Protein AF-A0A0K0D540-F1 (afdb_monomer)

Secondary structure (DSSP, 8-state):
-----------HHHHHHHHHHHHHHHHTSPPPS-HHHHHHHHHHHHHHHHHHTTT--HHHHHHHHHHHHHHHHHHHHHHHHH--STT-HHHHHHHHHHHHHHHHTTTT--HHHHHHHHHHHHHHHHH-STT--HHHHHHHHHHHHHHHHHHHHHHHHHHHHHHT-

Nearest PDB structures (foldseek):
  8qdv-assembly2_G  TM=7.488E-01  e=3.453E-03  Homo sapiens
  3efz-assembly1_A  TM=7.257E-01  e=8.903E-02  Cryptosporidium parvum Iowa II
  5cwn-assembly1_A  TM=3.941E-01  e=1.381E-02  synthetic construct
  8qah-assembly1_A  TM=5.333E-01  e=9.712E-01  synthetic construct
  6xr2-assembly1_B  TM=3.420E-01  e=2.915E+00  synthetic construct

Foldseek 3Di:
DDPDPPPDPQDLVNQLVVLVVLLVVLVPDDDDLDLVVLLVSLVSLLVSLLSNLVSDDDPRLLVSVVSSVVVLVVSLVSLCNNPVQLLQLSSLVSLLSLLVSCLSSLVNRDPVSLVVSLVSLVRNVVCQCPPPDPVRNVSSPVSSVSSVVSSVVSVVVSVVVVVVD

Sequence (165 aa):
MKEIHDYSVCSFEDKKGACDVCIGILENLKLVKESGWLLLYSESVYETFSRLSRCVRDEERQSTWSKLKEIMYELTLAAKKVWRDKNIPDRLSVYVYFAKLCKSYLDVADEESFKMCESMAKEAKFVGKGTLDDDQWKEACYAIDEIKKIISNAQHERELINDSN

Solvent-accessible surface area (backbone atoms only — not comparable to full-atom values): 9168 Å² total; per-residue (Å²): 134,82,82,74,80,75,83,71,78,79,46,62,64,58,54,34,54,53,30,53,54,51,48,59,51,57,74,72,52,79,91,62,90,42,69,68,61,46,50,54,49,49,50,51,52,39,55,39,54,60,55,32,49,78,53,52,54,75,73,54,40,48,53,53,48,56,54,49,49,54,56,50,53,53,49,53,57,50,37,53,70,62,42,74,57,64,42,42,42,77,51,35,48,54,39,36,44,47,31,55,44,42,49,62,38,51,93,67,50,53,69,65,64,52,51,52,40,49,50,48,35,51,51,15,60,70,61,47,60,76,89,51,55,75,67,52,35,51,49,23,50,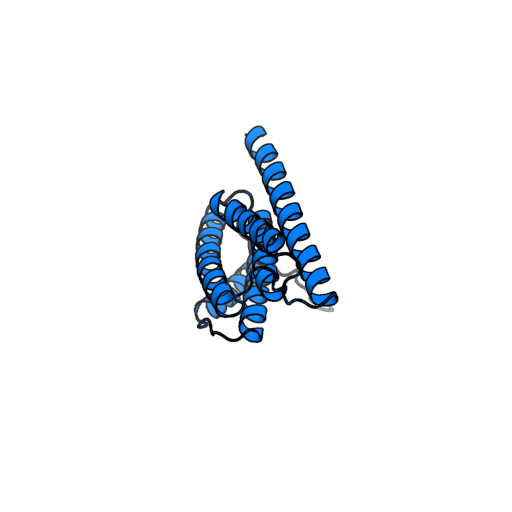52,41,35,51,50,31,51,52,44,44,54,50,37,53,54,55,48,50,56,54,62,77,74,110

InterPro domains:
  IPR056660 Repeat of unknown function DUF7758 [PF24944] (14-104)

pLDDT: mean 92.02, std 12.11, range [39.38, 98.75]

Structure (mmCIF, N/CA/C/O backbone):
data_AF-A0A0K0D540-F1
#
_entry.id   AF-A0A0K0D540-F1
#
loop_
_atom_site.group_PDB
_atom_site.id
_atom_site.type_symbol
_atom_site.label_atom_id
_atom_site.label_alt_id
_atom_site.label_comp_id
_atom_site.label_asym_id
_atom_site.label_entity_id
_atom_site.label_seq_id
_atom_site.pdbx_PDB_ins_code
_atom_site.Cartn_x
_atom_site.Cartn_y
_atom_site.Cartn_z
_atom_site.occupancy
_atom_site.B_iso_or_equiv
_atom_site.auth_seq_id
_atom_site.auth_comp_id
_atom_site.auth_asym_id
_atom_site.auth_atom_id
_atom_site.pdbx_PDB_model_num
ATOM 1 N N . MET A 1 1 ? 6.500 -37.182 -37.485 1.00 42.56 1 MET A N 1
ATOM 2 C CA . MET A 1 1 ? 7.368 -36.321 -36.658 1.00 42.56 1 MET A CA 1
ATOM 3 C C . MET A 1 1 ? 6.415 -35.478 -35.821 1.00 42.56 1 MET A C 1
ATOM 5 O O . MET A 1 1 ? 5.633 -34.753 -36.413 1.00 42.56 1 MET A O 1
ATOM 9 N N . LYS A 1 2 ? 6.306 -35.733 -34.510 1.00 39.38 2 LYS A N 1
ATOM 10 C CA . LYS A 1 2 ? 5.378 -35.000 -33.632 1.00 39.38 2 LYS A CA 1
ATOM 11 C C . LYS A 1 2 ? 5.969 -33.615 -33.384 1.00 39.38 2 LYS A C 1
ATOM 13 O O . LYS A 1 2 ? 7.078 -33.539 -32.865 1.00 39.38 2 LYS A O 1
ATOM 18 N N . GLU A 1 3 ? 5.245 -32.567 -33.758 1.00 43.66 3 GLU A N 1
ATOM 19 C CA . GLU A 1 3 ? 5.503 -31.218 -33.262 1.00 43.66 3 GLU A CA 1
ATOM 20 C C . GLU A 1 3 ? 5.336 -31.250 -31.743 1.00 43.66 3 GLU A C 1
ATOM 22 O O . GLU A 1 3 ? 4.261 -31.537 -31.213 1.00 43.66 3 GLU A O 1
ATOM 27 N N . ILE A 1 4 ? 6.444 -31.055 -31.036 1.00 49.78 4 ILE A N 1
ATOM 28 C CA . ILE A 1 4 ? 6.426 -30.784 -29.608 1.00 49.78 4 ILE A CA 1
ATOM 29 C C . ILE A 1 4 ? 6.048 -29.310 -29.514 1.00 49.78 4 ILE A C 1
ATOM 31 O O . ILE A 1 4 ? 6.852 -28.446 -29.853 1.00 49.78 4 ILE A O 1
ATOM 35 N N . HIS A 1 5 ? 4.805 -29.033 -29.121 1.00 48.56 5 HIS A N 1
ATOM 36 C CA . HIS A 1 5 ? 4.427 -27.706 -28.660 1.00 48.56 5 HIS A CA 1
ATOM 37 C C . HIS A 1 5 ? 5.326 -27.356 -27.477 1.00 48.56 5 HIS A C 1
ATOM 39 O O . HIS A 1 5 ? 5.208 -27.938 -26.398 1.00 48.56 5 HIS A O 1
ATOM 45 N N . ASP A 1 6 ? 6.247 -26.431 -27.715 1.00 45.59 6 ASP A N 1
ATOM 46 C CA . ASP A 1 6 ? 6.998 -25.772 -26.665 1.00 45.59 6 ASP A CA 1
ATOM 47 C C . ASP A 1 6 ? 5.979 -24.982 -25.836 1.00 45.59 6 ASP A C 1
ATOM 49 O O . ASP A 1 6 ? 5.370 -24.022 -26.319 1.00 45.59 6 ASP A O 1
ATOM 53 N N . TYR A 1 7 ? 5.693 -25.451 -24.619 1.00 46.81 7 TYR A N 1
ATOM 54 C CA . TYR A 1 7 ? 4.896 -24.711 -23.644 1.00 46.81 7 TYR A CA 1
ATOM 55 C C . TYR A 1 7 ? 5.731 -23.506 -23.214 1.00 46.81 7 TYR A C 1
ATOM 57 O O . TYR A 1 7 ? 6.429 -23.540 -22.202 1.00 46.81 7 TYR A O 1
ATOM 65 N N . SER A 1 8 ? 5.696 -22.472 -24.054 1.00 54.03 8 SER A N 1
ATOM 66 C CA . SER A 1 8 ? 6.473 -21.249 -23.932 1.00 54.03 8 SER A CA 1
ATOM 67 C C . SER A 1 8 ? 6.369 -20.697 -22.513 1.00 54.03 8 SER A C 1
ATOM 69 O O . SER A 1 8 ? 5.296 -20.328 -22.026 1.00 54.03 8 SER A O 1
ATOM 71 N N . VAL A 1 9 ? 7.513 -20.656 -21.836 1.00 64.94 9 VAL A N 1
ATOM 72 C CA . VAL A 1 9 ? 7.701 -19.880 -20.618 1.00 64.94 9 VAL A CA 1
ATOM 73 C C . VAL A 1 9 ? 7.444 -18.422 -20.997 1.00 64.94 9 VAL A C 1
ATOM 75 O O . VAL A 1 9 ? 8.289 -17.789 -21.619 1.00 64.94 9 VAL A O 1
ATOM 78 N N . CYS A 1 10 ? 6.263 -17.907 -20.645 1.00 71.31 10 CYS A N 1
ATOM 79 C CA . CYS A 1 10 ? 5.863 -16.518 -20.880 1.00 71.31 10 CYS A CA 1
ATOM 80 C C . CYS A 1 10 ? 7.002 -15.559 -20.486 1.00 71.31 10 CYS A C 1
ATOM 82 O O . CYS A 1 10 ? 7.484 -15.591 -19.336 1.00 71.31 10 CYS A O 1
ATOM 84 N N . SER A 1 11 ? 7.458 -14.759 -21.453 1.00 86.25 11 SER A N 1
ATOM 85 C CA . SER A 1 11 ? 8.646 -13.921 -21.308 1.00 86.25 11 SER A CA 1
ATOM 86 C C . SER A 1 11 ? 8.409 -12.792 -20.297 1.00 86.25 11 SER A C 1
ATOM 88 O O . SER A 1 11 ? 7.275 -12.507 -19.903 1.00 86.25 11 SER A O 1
ATOM 90 N N . PHE A 1 12 ? 9.481 -12.151 -19.820 1.00 85.56 12 PHE A N 1
ATOM 91 C CA . PHE A 1 12 ? 9.337 -10.960 -18.971 1.00 85.56 12 PHE A CA 1
ATOM 92 C C . PHE A 1 12 ? 8.603 -9.829 -19.697 1.00 85.56 12 PHE A C 1
ATOM 94 O O . PHE A 1 12 ? 7.831 -9.117 -19.060 1.00 85.56 12 PHE A O 1
ATOM 101 N N . GLU A 1 13 ? 8.788 -9.721 -21.012 1.00 88.25 13 GLU A N 1
ATOM 102 C CA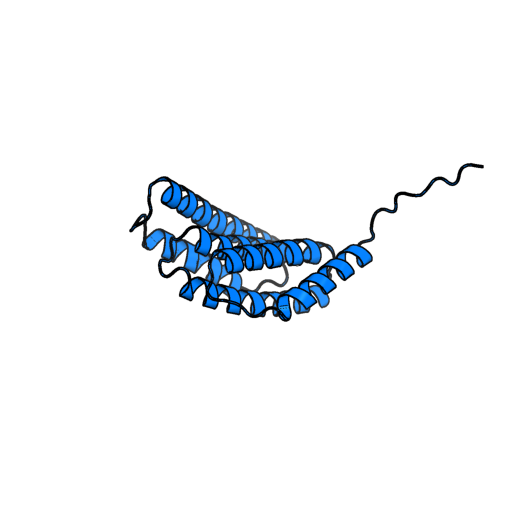 . GLU A 1 13 ? 8.134 -8.706 -21.832 1.00 88.25 13 GLU A CA 1
ATOM 103 C C . GLU A 1 13 ? 6.627 -8.958 -21.942 1.00 88.25 13 GLU A C 1
ATOM 105 O O . GLU A 1 13 ? 5.834 -8.046 -21.734 1.00 88.25 13 GLU A O 1
ATOM 110 N N . ASP A 1 14 ? 6.208 -10.212 -22.135 1.00 90.38 14 ASP A N 1
ATOM 111 C CA . ASP A 1 14 ? 4.782 -10.564 -22.172 1.00 90.38 14 ASP A CA 1
ATOM 112 C C . ASP A 1 14 ? 4.095 -10.273 -20.826 1.00 90.38 14 ASP A C 1
ATOM 114 O O . ASP A 1 14 ? 2.974 -9.763 -20.772 1.00 90.38 14 ASP A O 1
ATOM 118 N N . LYS A 1 15 ? 4.781 -10.572 -19.713 1.00 92.12 15 LYS A N 1
ATOM 119 C CA . LYS A 1 15 ? 4.282 -10.291 -18.355 1.00 92.12 15 LYS A CA 1
ATOM 120 C C . LYS A 1 15 ? 4.164 -8.796 -18.097 1.00 92.12 15 LYS A C 1
ATOM 122 O O . LYS A 1 15 ? 3.184 -8.365 -17.488 1.00 92.12 15 LYS A O 1
ATOM 127 N N . LYS A 1 16 ? 5.155 -8.025 -18.542 1.00 94.50 16 LYS A N 1
ATOM 128 C CA . LYS A 1 16 ? 5.158 -6.567 -18.457 1.00 94.50 16 LYS A CA 1
ATOM 129 C C . LYS A 1 16 ? 4.009 -5.980 -19.275 1.00 94.50 16 LYS A C 1
ATOM 131 O O . LYS A 1 16 ? 3.177 -5.288 -18.699 1.00 94.50 16 LYS A O 1
ATOM 136 N N . GLY A 1 17 ? 3.874 -6.373 -20.542 1.00 95.00 17 GLY A N 1
ATOM 137 C CA . GLY A 1 17 ? 2.787 -5.924 -21.412 1.00 95.00 17 GLY A CA 1
ATOM 138 C C . GLY A 1 17 ? 1.399 -6.236 -20.844 1.00 95.00 17 GLY A C 1
ATOM 139 O O . GLY A 1 17 ? 0.504 -5.395 -20.898 1.00 95.00 17 GLY A O 1
ATOM 140 N N . ALA A 1 18 ? 1.215 -7.400 -20.212 1.00 95.62 18 ALA A N 1
ATOM 141 C CA . ALA A 1 18 ? -0.032 -7.716 -19.514 1.00 95.62 18 ALA A CA 1
ATOM 142 C C . ALA A 1 18 ? -0.299 -6.779 -18.319 1.00 95.62 18 ALA A C 1
ATOM 144 O O . ALA A 1 18 ? -1.435 -6.349 -18.117 1.00 95.62 18 ALA A O 1
ATOM 145 N N . CYS A 1 19 ? 0.733 -6.436 -17.542 1.00 96.69 19 CYS A N 1
ATOM 146 C CA . CYS A 1 19 ? 0.604 -5.468 -16.452 1.00 96.69 19 CYS A CA 1
ATOM 147 C C . CYS A 1 19 ? 0.269 -4.070 -16.983 1.00 96.69 19 CYS A C 1
ATOM 149 O O . CYS A 1 19 ? -0.605 -3.417 -16.420 1.00 96.69 19 CYS A O 1
ATOM 151 N N . ASP A 1 20 ? 0.893 -3.636 -18.079 1.00 95.50 20 ASP A N 1
ATOM 152 C CA . ASP A 1 20 ? 0.632 -2.329 -18.690 1.00 95.50 20 ASP A CA 1
ATOM 153 C C . ASP A 1 20 ? -0.820 -2.204 -19.168 1.00 95.50 20 ASP A C 1
ATOM 155 O O . ASP A 1 20 ? -1.465 -1.178 -18.941 1.00 95.50 20 ASP A O 1
ATOM 159 N N . VAL A 1 21 ? -1.381 -3.275 -19.744 1.00 96.38 21 VAL A N 1
ATOM 160 C CA . VAL A 1 21 ? -2.810 -3.340 -20.093 1.00 96.38 21 VAL A CA 1
ATOM 161 C C . VAL A 1 21 ? -3.688 -3.207 -18.847 1.00 96.38 21 VAL A C 1
ATOM 163 O O . VAL A 1 21 ? -4.626 -2.409 -18.843 1.00 96.38 21 VAL A O 1
ATOM 166 N N . CYS A 1 22 ? -3.387 -3.949 -17.777 1.00 96.62 22 CYS A N 1
ATOM 167 C CA . CYS A 1 22 ? -4.133 -3.851 -16.519 1.00 96.62 22 CYS A CA 1
ATOM 168 C C . CYS A 1 22 ? -4.067 -2.441 -15.924 1.00 96.62 22 CYS A C 1
ATOM 170 O O . CYS A 1 22 ? -5.091 -1.913 -15.497 1.00 96.62 22 CYS A O 1
ATOM 172 N N . ILE A 1 23 ? -2.893 -1.808 -15.931 1.00 95.06 23 ILE A N 1
ATOM 173 C CA . ILE A 1 23 ? -2.717 -0.434 -15.453 1.00 95.06 23 ILE A CA 1
ATOM 174 C C . ILE A 1 23 ? -3.564 0.526 -16.286 1.00 95.06 23 ILE A C 1
ATOM 176 O O . ILE A 1 23 ? -4.311 1.313 -15.710 1.00 95.06 23 ILE A 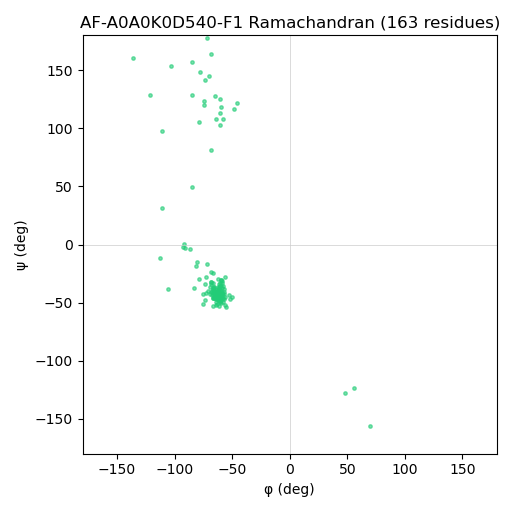O 1
ATOM 180 N N . GLY A 1 24 ? -3.521 0.413 -17.615 1.00 94.31 24 GLY A N 1
ATOM 181 C CA . GLY A 1 24 ? -4.340 1.240 -18.498 1.00 94.31 24 GLY A CA 1
ATOM 182 C C . GLY A 1 24 ? -5.839 1.094 -18.223 1.00 94.31 24 GLY A C 1
ATOM 183 O O . GLY A 1 24 ? -6.575 2.075 -18.289 1.00 94.31 24 GLY A O 1
ATOM 184 N N . ILE A 1 25 ? -6.313 -0.100 -17.859 1.00 94.25 25 ILE A N 1
ATOM 185 C CA . ILE A 1 25 ? -7.701 -0.289 -17.413 1.00 94.25 25 ILE A CA 1
ATOM 186 C C . ILE A 1 25 ? -7.928 0.426 -16.077 1.00 94.25 25 ILE A C 1
ATOM 188 O O . ILE A 1 25 ? -8.860 1.220 -15.980 1.00 94.25 25 ILE A O 1
ATOM 192 N N . LEU A 1 26 ? -7.087 0.164 -15.072 1.00 93.44 26 LEU A N 1
ATOM 193 C CA . LEU A 1 26 ? -7.236 0.692 -13.711 1.00 93.44 26 LEU A CA 1
ATOM 194 C C . LEU A 1 26 ? -7.274 2.226 -13.684 1.00 93.44 26 LEU A C 1
ATOM 196 O O . LEU A 1 26 ? -8.148 2.792 -13.036 1.00 93.44 26 LEU A O 1
ATOM 200 N N . GLU A 1 27 ? -6.412 2.898 -14.446 1.00 90.75 27 GLU A N 1
ATOM 201 C CA . GLU A 1 27 ? -6.375 4.367 -14.531 1.00 90.75 27 GLU A CA 1
ATOM 202 C C . GLU A 1 27 ? -7.656 4.992 -15.084 1.00 90.75 27 GLU A C 1
ATOM 204 O O . GLU A 1 27 ? -8.010 6.117 -14.737 1.00 90.75 27 GLU A O 1
ATOM 209 N N . ASN A 1 28 ? -8.361 4.274 -15.955 1.00 88.56 28 ASN A N 1
ATOM 210 C CA . ASN A 1 28 ? -9.598 4.760 -16.556 1.00 88.56 28 ASN A CA 1
ATOM 211 C C . ASN A 1 28 ? -10.830 4.469 -15.685 1.00 88.56 28 ASN A C 1
ATOM 213 O O . ASN A 1 28 ? -11.943 4.889 -16.020 1.00 88.56 28 ASN A O 1
ATOM 217 N N . LEU A 1 29 ? -10.664 3.759 -14.566 1.0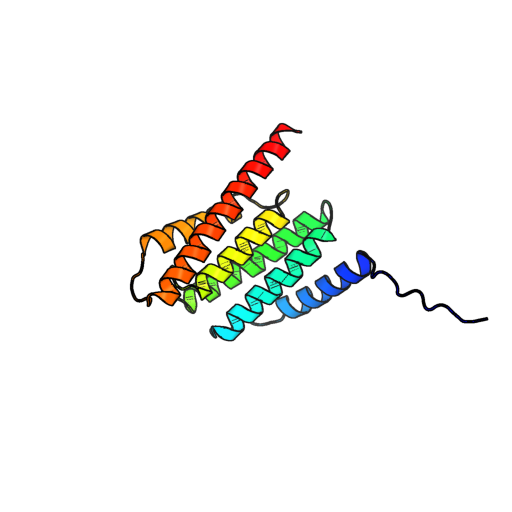0 88.75 29 LEU A N 1
ATOM 218 C CA . LEU A 1 29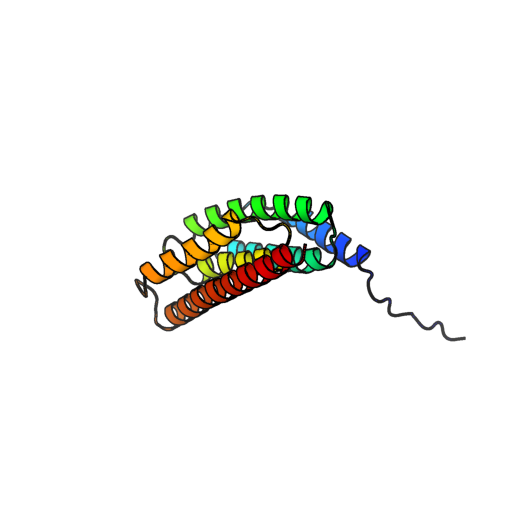 ? -11.752 3.489 -13.641 1.00 88.75 29 LEU A CA 1
ATOM 219 C C . LEU A 1 29 ? -11.931 4.645 -12.661 1.00 88.75 29 LEU A C 1
ATOM 221 O O . LEU A 1 29 ? -11.024 5.062 -11.947 1.00 88.75 29 LEU A O 1
ATOM 225 N N . LYS A 1 30 ? -13.167 5.128 -12.558 1.00 81.56 30 LYS A N 1
ATOM 226 C CA . LYS A 1 30 ? -13.521 6.145 -11.573 1.00 81.56 30 LYS A CA 1
ATOM 227 C C . LYS A 1 30 ? -13.603 5.527 -10.180 1.00 81.56 30 LYS A C 1
ATOM 229 O O . LYS A 1 30 ? -14.446 4.662 -9.950 1.00 81.56 30 LYS A O 1
ATOM 234 N N . LEU A 1 31 ? -12.830 6.059 -9.231 1.00 81.69 31 LEU A N 1
ATOM 235 C CA . LEU A 1 31 ? -12.968 5.697 -7.820 1.00 81.69 31 LEU A CA 1
ATOM 236 C C . LEU A 1 31 ? -14.381 6.020 -7.309 1.00 81.69 31 LEU A C 1
ATOM 238 O O . LEU A 1 31 ? -14.809 7.182 -7.281 1.00 81.69 31 LEU A O 1
ATOM 242 N N . VAL A 1 32 ? -15.109 4.988 -6.882 1.00 80.94 32 VAL A N 1
ATOM 243 C CA . VAL A 1 32 ? -16.438 5.117 -6.269 1.00 80.94 32 VAL A CA 1
ATOM 244 C C . VAL A 1 32 ? -16.362 4.949 -4.753 1.00 80.94 32 VAL A C 1
ATOM 246 O O . VAL A 1 32 ? -15.469 4.301 -4.217 1.00 80.94 32 VAL A O 1
ATOM 249 N N . LYS A 1 33 ? -17.312 5.557 -4.035 1.00 79.81 33 LYS A N 1
ATOM 250 C CA . LYS A 1 33 ? -17.408 5.474 -2.567 1.00 79.81 33 LYS A CA 1
ATOM 251 C C . LYS A 1 33 ? -18.165 4.218 -2.126 1.00 79.81 33 LYS A C 1
ATOM 253 O O . LYS A 1 33 ? -19.110 4.311 -1.349 1.00 79.81 33 LYS A O 1
ATOM 258 N N . GLU A 1 34 ? -17.784 3.075 -2.671 1.00 91.38 34 GLU A N 1
ATOM 259 C CA . GLU A 1 34 ? -18.353 1.774 -2.333 1.00 91.38 34 GLU A CA 1
ATOM 260 C C . GLU A 1 34 ? -17.211 0.889 -1.823 1.00 91.38 34 GLU A C 1
ATOM 262 O O . GLU A 1 34 ? -16.140 0.845 -2.431 1.00 91.38 34 GLU A O 1
ATOM 267 N N . SER A 1 35 ? -17.398 0.278 -0.653 1.00 92.25 35 SER A N 1
ATOM 268 C CA . SER A 1 35 ? -16.339 -0.419 0.081 1.00 92.25 35 SER A CA 1
ATOM 269 C C . SER A 1 35 ? -15.818 -1.650 -0.649 1.00 92.25 35 SER A C 1
ATOM 271 O O . SER A 1 35 ? -14.604 -1.816 -0.741 1.00 92.25 35 SER A O 1
ATOM 273 N N . GLY A 1 36 ? -16.707 -2.488 -1.189 1.00 93.88 36 GLY A N 1
ATOM 274 C CA . GLY A 1 36 ? -16.313 -3.715 -1.882 1.00 93.88 36 GLY A CA 1
ATOM 275 C C . GLY A 1 36 ? -15.527 -3.415 -3.155 1.00 93.88 36 GLY A C 1
ATOM 276 O O . GLY A 1 36 ? -14.481 -4.009 -3.410 1.00 93.88 36 GLY A O 1
ATOM 277 N N . TRP A 1 37 ? -15.980 -2.422 -3.914 1.00 94.25 37 TRP A N 1
ATOM 278 C CA . TRP A 1 37 ? -15.300 -1.931 -5.099 1.00 94.25 37 TRP A CA 1
ATOM 279 C C . TRP A 1 37 ? -13.919 -1.371 -4.764 1.00 94.25 37 TRP A C 1
ATOM 281 O O . TRP A 1 37 ? -12.953 -1.675 -5.460 1.00 94.25 37 TRP A O 1
ATOM 291 N N . LEU A 1 38 ? -13.800 -0.584 -3.690 1.00 95.06 38 LEU A N 1
ATOM 292 C CA . LEU A 1 38 ? -12.522 0.010 -3.304 1.00 95.06 38 LEU A CA 1
ATOM 293 C C . LEU A 1 38 ? -11.509 -1.052 -2.858 1.00 95.06 38 LEU A C 1
ATOM 295 O O . LEU A 1 38 ? -10.330 -0.939 -3.194 1.00 95.06 38 LEU A O 1
ATOM 299 N N . LEU A 1 39 ? -11.967 -2.096 -2.161 1.00 95.69 39 LEU A N 1
ATOM 300 C CA . LEU A 1 39 ? -11.144 -3.255 -1.816 1.00 95.69 39 LEU A CA 1
ATOM 301 C C . LEU A 1 39 ? -10.646 -3.971 -3.070 1.00 95.69 39 LEU A C 1
ATOM 303 O O . LEU A 1 39 ? -9.434 -4.109 -3.238 1.00 95.69 39 LEU A O 1
ATOM 307 N N . LEU A 1 40 ? -11.553 -4.332 -3.981 1.00 96.06 40 LEU A N 1
ATOM 308 C CA . LEU A 1 40 ? -11.205 -5.018 -5.227 1.00 96.06 40 LEU A CA 1
ATOM 309 C C . LEU A 1 40 ? -10.236 -4.193 -6.082 1.00 96.06 40 LEU A C 1
ATOM 311 O O . LEU A 1 40 ? -9.271 -4.724 -6.633 1.00 96.06 40 LEU A O 1
ATOM 315 N N . TYR A 1 41 ? -10.469 -2.884 -6.176 1.00 96.75 41 TYR A N 1
ATOM 316 C CA . TYR A 1 41 ? -9.579 -1.975 -6.888 1.00 96.75 41 TYR A CA 1
ATOM 317 C C . TYR A 1 41 ? -8.197 -1.925 -6.225 1.00 96.75 41 TYR A C 1
ATOM 319 O O . TYR A 1 41 ? -7.185 -2.056 -6.910 1.00 96.75 41 TYR A O 1
ATOM 327 N N . SER A 1 42 ? -8.133 -1.795 -4.894 1.00 96.81 42 SER A N 1
ATOM 328 C CA . SER A 1 42 ? -6.861 -1.756 -4.160 1.00 96.81 42 SER A CA 1
ATOM 329 C C . SER A 1 42 ? -6.051 -3.051 -4.299 1.00 96.81 42 SER A C 1
ATOM 331 O O . SER A 1 42 ? -4.839 -2.992 -4.506 1.00 96.81 42 SER A O 1
ATOM 333 N N . GLU A 1 43 ? -6.715 -4.208 -4.268 1.00 97.88 43 GLU A N 1
ATOM 334 C CA . GLU A 1 43 ? -6.098 -5.517 -4.490 1.00 97.88 43 GLU A CA 1
ATOM 335 C C . GLU A 1 43 ? -5.591 -5.652 -5.932 1.00 97.88 43 GLU A C 1
ATOM 337 O O . GLU A 1 43 ? -4.465 -6.089 -6.160 1.00 97.88 43 GLU A O 1
ATOM 342 N N . SER A 1 44 ? -6.376 -5.196 -6.911 1.00 97.88 44 SER A N 1
ATOM 343 C CA . SER A 1 44 ? -5.990 -5.231 -8.327 1.00 97.88 44 SER A CA 1
ATOM 344 C C . SER A 1 44 ? -4.773 -4.349 -8.614 1.00 97.88 44 SER A C 1
ATOM 346 O O . SER A 1 44 ? -3.868 -4.758 -9.348 1.00 97.88 44 SER A O 1
ATOM 348 N N . VAL A 1 45 ? -4.715 -3.156 -8.011 1.00 98.06 45 VAL A N 1
ATOM 349 C CA . VAL A 1 45 ? -3.535 -2.278 -8.060 1.00 98.06 45 VAL A CA 1
ATOM 350 C C . VAL A 1 45 ? -2.335 -2.986 -7.435 1.00 98.06 45 VAL A C 1
ATOM 352 O O . VAL A 1 45 ? -1.279 -3.063 -8.063 1.00 98.06 45 VAL A O 1
ATOM 355 N N . TYR A 1 46 ? -2.495 -3.554 -6.238 1.00 98.50 46 TYR A N 1
ATOM 356 C CA . TYR A 1 46 ? -1.428 -4.284 -5.560 1.00 98.50 46 TYR A CA 1
ATOM 357 C C . TYR A 1 46 ? -0.856 -5.421 -6.411 1.00 98.50 46 TYR A C 1
ATOM 359 O O . TYR A 1 46 ? 0.353 -5.453 -6.655 1.00 98.50 46 TYR A O 1
ATOM 367 N N . GLU A 1 47 ? -1.707 -6.320 -6.899 1.00 98.25 47 GLU A N 1
ATOM 368 C CA . GLU A 1 47 ? -1.291 -7.474 -7.698 1.00 98.25 47 GLU A CA 1
ATOM 369 C C . GLU A 1 47 ? -0.578 -7.047 -8.981 1.00 98.25 47 GLU A C 1
ATOM 371 O O . GLU A 1 47 ? 0.492 -7.571 -9.310 1.00 98.25 47 GLU A O 1
ATOM 376 N N . THR A 1 48 ? -1.134 -6.060 -9.685 1.00 98.25 48 THR A N 1
ATOM 377 C CA . THR A 1 48 ? -0.576 -5.578 -10.952 1.00 98.25 48 THR A CA 1
ATOM 378 C C . THR A 1 48 ? 0.807 -4.966 -10.739 1.00 98.25 48 THR A C 1
ATOM 380 O O . THR A 1 48 ? 1.781 -5.387 -11.367 1.00 98.25 48 THR A O 1
ATOM 383 N N . PHE A 1 49 ? 0.940 -4.031 -9.795 1.00 98.31 49 PHE A N 1
ATOM 384 C CA . PHE A 1 49 ? 2.218 -3.361 -9.548 1.00 98.31 49 PHE A CA 1
ATOM 385 C C . PHE A 1 49 ? 3.245 -4.263 -8.851 1.00 98.31 49 PHE A C 1
ATOM 387 O O . PHE A 1 49 ? 4.446 -4.088 -9.075 1.00 98.31 49 PHE A O 1
ATOM 394 N N . SER A 1 50 ? 2.822 -5.251 -8.056 1.00 97.94 50 SER A N 1
ATOM 395 C CA . SER A 1 50 ? 3.728 -6.243 -7.459 1.00 97.94 50 SER A CA 1
ATOM 396 C C . SER A 1 50 ? 4.326 -7.185 -8.508 1.00 97.94 50 SER A C 1
ATOM 398 O O . SER A 1 50 ? 5.484 -7.590 -8.391 1.00 97.94 50 SER A O 1
ATOM 400 N N . ARG A 1 51 ? 3.570 -7.520 -9.558 1.00 97.12 51 ARG A N 1
ATOM 401 C CA . ARG A 1 51 ? 4.076 -8.307 -10.694 1.00 97.12 51 ARG A CA 1
ATOM 402 C C . ARG A 1 51 ? 4.965 -7.466 -11.600 1.00 97.12 51 ARG A C 1
ATOM 404 O O . ARG A 1 51 ? 6.042 -7.929 -1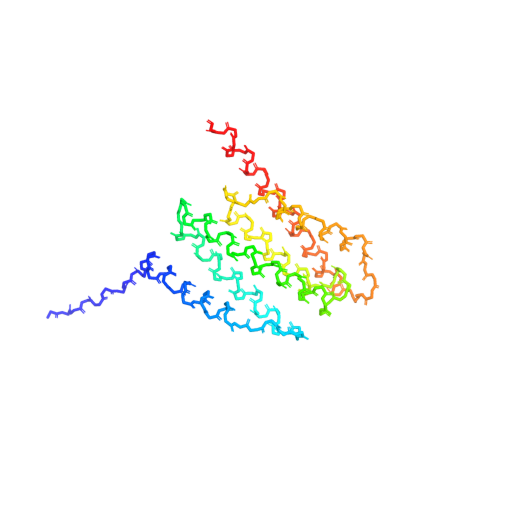1.983 1.00 97.12 51 ARG A O 1
ATOM 411 N N . LEU A 1 52 ? 4.557 -6.228 -11.875 1.00 97.06 52 LEU A N 1
ATOM 412 C CA . LEU A 1 52 ? 5.321 -5.304 -12.707 1.00 97.06 52 LEU A CA 1
ATOM 413 C C . LEU A 1 52 ? 6.700 -4.995 -12.110 1.00 97.06 52 LEU A C 1
ATOM 415 O O . LEU A 1 52 ? 7.677 -4.964 -12.855 1.00 97.06 52 LEU A O 1
ATOM 419 N N . SER A 1 53 ? 6.815 -4.878 -10.780 1.00 96.62 53 SER A N 1
ATOM 420 C CA . SER A 1 53 ? 8.083 -4.564 -10.091 1.00 96.62 53 SER A CA 1
ATOM 421 C C . SER A 1 53 ? 9.214 -5.541 -10.420 1.00 96.62 53 SER A C 1
ATOM 423 O O . SER A 1 53 ? 10.388 -5.176 -10.406 1.00 96.62 53 SER A O 1
ATOM 425 N N . ARG A 1 54 ? 8.862 -6.787 -10.762 1.00 94.00 54 ARG A N 1
ATOM 426 C CA . ARG A 1 54 ? 9.801 -7.852 -11.140 1.00 94.00 54 ARG A CA 1
ATOM 427 C C . ARG A 1 54 ? 10.259 -7.746 -12.590 1.00 94.00 54 ARG A C 1
ATOM 429 O O . ARG A 1 54 ? 11.263 -8.366 -12.945 1.00 94.00 54 ARG A O 1
ATOM 436 N N . CYS A 1 55 ? 9.574 -6.957 -13.410 1.00 93.56 55 CYS A N 1
ATOM 437 C CA . CYS A 1 55 ? 9.808 -6.824 -14.847 1.00 93.56 55 CYS A CA 1
ATOM 438 C C . CYS A 1 55 ? 10.491 -5.494 -15.206 1.00 93.56 55 CYS A C 1
ATOM 440 O O . CYS A 1 55 ? 11.388 -5.496 -16.041 1.00 93.56 55 CYS A O 1
ATOM 442 N N . VAL A 1 56 ? 10.133 -4.391 -14.541 1.00 94.44 56 VAL A N 1
ATOM 443 C CA . VAL A 1 56 ? 10.706 -3.057 -14.808 1.00 94.44 56 VAL A CA 1
ATOM 444 C C . VAL A 1 56 ? 12.100 -2.880 -14.197 1.00 94.44 56 VAL A C 1
ATOM 446 O O . VAL A 1 56 ? 12.404 -3.460 -13.148 1.00 94.44 56 VAL A O 1
ATOM 449 N N . ARG A 1 57 ? 12.964 -2.082 -14.833 1.00 91.81 57 ARG A N 1
ATOM 450 C CA . ARG A 1 57 ? 14.349 -1.806 -14.396 1.00 91.81 57 ARG A CA 1
ATOM 451 C C . ARG A 1 57 ? 14.683 -0.319 -14.523 1.00 91.81 57 ARG A C 1
ATOM 453 O O . ARG A 1 57 ? 14.007 0.400 -15.250 1.00 91.81 57 ARG A O 1
ATOM 460 N N . ASP A 1 58 ? 15.715 0.117 -13.808 1.00 90.62 58 ASP A N 1
ATOM 461 C CA . ASP A 1 58 ? 16.344 1.436 -13.953 1.00 90.62 58 ASP A CA 1
ATOM 462 C C . ASP A 1 58 ? 15.336 2.608 -13.984 1.00 90.62 58 ASP A C 1
ATOM 464 O O . ASP A 1 58 ? 14.476 2.717 -13.108 1.00 90.62 58 ASP A O 1
ATOM 468 N N . GLU A 1 59 ? 15.408 3.487 -14.987 1.00 89.75 59 GLU A N 1
ATOM 469 C CA . GLU A 1 59 ? 14.540 4.669 -15.114 1.00 89.75 59 GLU A CA 1
ATOM 470 C C . GLU A 1 59 ? 13.044 4.317 -15.184 1.00 89.75 59 GLU A C 1
ATOM 472 O O . GLU A 1 59 ? 12.190 5.051 -14.674 1.00 89.75 59 GLU A O 1
ATOM 477 N N . GLU A 1 60 ? 12.705 3.160 -15.755 1.00 94.75 60 GLU A N 1
ATOM 478 C CA . GLU A 1 60 ? 11.321 2.708 -15.857 1.00 94.75 60 GLU A CA 1
ATOM 479 C C . GLU A 1 60 ? 10.720 2.396 -14.483 1.00 94.75 60 GLU A C 1
ATOM 481 O O . GLU A 1 60 ? 9.536 2.662 -14.249 1.00 94.75 60 GLU A O 1
ATOM 486 N N . ARG A 1 61 ? 11.528 1.899 -13.537 1.00 96.06 61 ARG A N 1
ATOM 487 C CA . ARG A 1 61 ? 11.075 1.708 -12.152 1.00 96.06 61 ARG A CA 1
ATOM 488 C C . ARG A 1 61 ? 10.676 3.023 -11.505 1.00 96.06 61 ARG A C 1
ATOM 490 O O . ARG A 1 61 ? 9.645 3.063 -10.837 1.00 96.06 61 ARG A O 1
ATOM 497 N N . GLN A 1 62 ? 11.447 4.087 -11.724 1.00 96.31 62 GLN A N 1
ATOM 498 C CA . GLN A 1 62 ? 11.141 5.406 -11.171 1.00 96.31 62 GLN A CA 1
ATOM 499 C C . GLN A 1 62 ? 9.829 5.958 -11.740 1.00 96.31 62 GLN A C 1
ATOM 501 O O . GLN A 1 62 ? 8.994 6.463 -10.988 1.00 96.31 62 GLN A O 1
ATOM 506 N N . SER A 1 63 ? 9.619 5.827 -13.053 1.00 95.88 63 SER A N 1
ATOM 507 C CA . SER A 1 63 ? 8.374 6.248 -13.708 1.00 95.88 63 SER A CA 1
ATOM 508 C C . SER A 1 63 ? 7.168 5.434 -13.216 1.00 95.88 63 SER A C 1
ATOM 510 O O . SER A 1 63 ? 6.143 5.997 -12.821 1.00 95.88 63 SER A O 1
ATOM 512 N N . THR A 1 64 ? 7.328 4.109 -13.120 1.00 96.88 64 THR A N 1
ATOM 513 C CA . THR A 1 64 ? 6.315 3.185 -12.580 1.00 96.88 64 THR A CA 1
ATOM 514 C C . THR A 1 64 ? 5.942 3.535 -11.140 1.00 96.88 64 THR A C 1
ATOM 516 O O . THR A 1 64 ? 4.764 3.537 -10.782 1.00 96.88 64 THR A O 1
ATOM 519 N N . TRP A 1 65 ? 6.931 3.867 -10.309 1.00 97.69 65 TRP A N 1
ATOM 520 C CA . TRP A 1 65 ? 6.704 4.267 -8.924 1.00 97.69 65 TRP A CA 1
ATOM 521 C C . TRP A 1 65 ? 5.948 5.590 -8.808 1.00 97.69 65 TRP A C 1
ATOM 523 O O . TRP A 1 65 ? 4.991 5.677 -8.041 1.00 97.69 65 TRP A O 1
ATOM 533 N N . SER A 1 66 ? 6.328 6.610 -9.583 1.00 96.44 66 SER A N 1
ATOM 534 C CA . SER A 1 66 ? 5.617 7.897 -9.600 1.00 96.44 66 SER A CA 1
ATOM 535 C C . SER A 1 66 ? 4.137 7.712 -9.931 1.00 96.44 66 SER A C 1
ATOM 537 O O . SER A 1 66 ? 3.276 8.209 -9.208 1.00 96.44 66 SER A O 1
ATOM 539 N N . LYS A 1 67 ? 3.848 6.897 -10.948 1.00 96.00 67 LYS A N 1
ATOM 540 C CA . LYS A 1 67 ? 2.487 6.530 -11.342 1.00 96.00 67 LYS A CA 1
ATOM 541 C C . LYS A 1 67 ? 1.725 5.803 -10.232 1.00 96.00 67 LYS A C 1
ATOM 543 O O . LYS A 1 67 ? 0.588 6.146 -9.915 1.00 96.00 67 LYS A O 1
ATOM 548 N N . LEU A 1 68 ? 2.360 4.814 -9.601 1.00 97.56 68 LEU A N 1
ATOM 549 C CA . LEU A 1 68 ? 1.768 4.099 -8.474 1.00 97.56 68 LEU A CA 1
ATOM 550 C C . LEU A 1 68 ? 1.419 5.050 -7.321 1.00 97.56 68 LEU A C 1
ATOM 552 O O . LEU A 1 68 ? 0.348 4.919 -6.730 1.00 97.56 68 LEU A O 1
ATOM 556 N N . LYS A 1 69 ? 2.285 6.016 -7.000 1.00 96.75 69 LYS A N 1
ATOM 557 C CA . LYS A 1 69 ? 2.024 6.982 -5.923 1.00 96.75 69 LYS A CA 1
ATOM 558 C C . LYS A 1 69 ? 0.785 7.826 -6.172 1.00 96.75 69 LYS A C 1
ATOM 560 O O . LYS A 1 69 ? 0.038 8.064 -5.227 1.00 96.75 69 LYS A O 1
ATOM 565 N N . GLU A 1 70 ? 0.555 8.259 -7.406 1.00 95.19 70 GLU A N 1
ATOM 566 C CA . GLU A 1 70 ? -0.647 9.018 -7.765 1.00 95.19 70 GLU A CA 1
ATOM 567 C C . GLU A 1 70 ? -1.909 8.182 -7.514 1.00 95.19 70 GLU A C 1
ATOM 569 O O . GLU A 1 70 ? -2.810 8.615 -6.793 1.00 95.19 70 GLU A O 1
ATOM 574 N N . ILE A 1 71 ? -1.917 6.928 -7.979 1.00 95.75 71 ILE A N 1
ATOM 575 C CA . ILE A 1 71 ? -3.024 5.988 -7.742 1.00 95.75 71 ILE A CA 1
ATOM 576 C C . ILE A 1 71 ? -3.226 5.744 -6.238 1.00 95.75 71 ILE A C 1
ATOM 578 O O . ILE A 1 71 ? -4.352 5.781 -5.736 1.00 95.75 71 ILE A O 1
ATOM 582 N N . MET A 1 72 ? -2.142 5.520 -5.490 1.00 96.19 72 MET A N 1
ATOM 583 C CA . MET A 1 72 ? -2.202 5.285 -4.046 1.00 96.19 72 MET A CA 1
ATOM 584 C C . MET A 1 72 ? -2.683 6.519 -3.278 1.00 96.19 72 MET A C 1
ATOM 586 O O . MET A 1 72 ? -3.440 6.391 -2.313 1.00 96.19 72 MET A O 1
ATOM 590 N N . TYR A 1 73 ? -2.308 7.723 -3.705 1.00 94.38 73 TYR A N 1
ATOM 591 C CA . TYR A 1 73 ? -2.802 8.961 -3.116 1.00 94.38 73 TYR A CA 1
ATOM 592 C C . TYR A 1 73 ? -4.327 9.048 -3.229 1.00 94.38 73 TYR A C 1
ATOM 594 O O . TYR A 1 73 ? -5.017 9.218 -2.218 1.00 94.38 73 TYR A O 1
ATOM 602 N N . GLU A 1 74 ? -4.874 8.838 -4.424 1.00 93.94 74 GLU A N 1
ATOM 603 C CA . GLU A 1 74 ? -6.322 8.858 -4.628 1.00 93.94 74 GLU A CA 1
ATOM 604 C C . GLU A 1 74 ? -7.036 7.739 -3.858 1.00 93.94 74 GLU A C 1
ATOM 606 O O . GLU A 1 74 ? -8.058 7.986 -3.203 1.00 93.94 74 GLU A O 1
ATOM 611 N N . LEU A 1 75 ? -6.462 6.532 -3.853 1.00 94.81 75 LEU A N 1
ATOM 612 C CA . LEU A 1 75 ? -6.957 5.395 -3.079 1.00 94.81 75 LEU A CA 1
ATOM 613 C C . LEU A 1 75 ? -7.045 5.710 -1.589 1.00 94.81 75 LEU A C 1
ATOM 615 O O . LEU A 1 75 ? -8.074 5.460 -0.960 1.00 94.81 75 LEU A O 1
ATOM 619 N N . THR A 1 76 ? -6.001 6.301 -1.007 1.00 93.88 76 THR A N 1
ATOM 620 C CA . THR A 1 76 ? -6.002 6.637 0.422 1.00 93.88 76 THR A CA 1
ATOM 621 C C . THR A 1 76 ? -7.003 7.746 0.751 1.00 93.88 76 THR A C 1
ATOM 623 O O . THR A 1 76 ? -7.613 7.725 1.826 1.00 93.88 76 THR A O 1
ATOM 626 N N . LEU A 1 77 ? -7.241 8.695 -0.162 1.00 93.69 77 LEU A N 1
ATOM 627 C CA . LEU A 1 77 ? -8.302 9.696 -0.015 1.00 93.69 77 LEU A CA 1
ATOM 628 C C . LEU A 1 77 ? -9.700 9.077 -0.093 1.00 93.69 77 LEU A C 1
ATOM 630 O O . LEU A 1 77 ? -10.587 9.480 0.666 1.00 93.69 77 LEU A O 1
ATOM 634 N N . ALA A 1 78 ? -9.917 8.119 -0.993 1.00 94.31 78 ALA A N 1
ATOM 635 C CA . ALA A 1 78 ? -11.173 7.384 -1.093 1.00 94.31 78 ALA A CA 1
ATOM 636 C C . ALA A 1 78 ? -11.411 6.520 0.155 1.00 94.31 78 ALA A C 1
ATOM 638 O O . ALA A 1 78 ? -12.479 6.610 0.764 1.00 94.31 78 ALA A O 1
ATOM 639 N N . ALA A 1 79 ? -10.391 5.791 0.614 1.00 94.75 79 ALA A N 1
ATOM 640 C CA . ALA A 1 79 ? -10.450 4.938 1.799 1.00 94.75 79 ALA A CA 1
ATOM 641 C C . ALA A 1 79 ? -10.826 5.732 3.057 1.00 94.75 79 ALA A C 1
ATOM 643 O O . ALA A 1 79 ? -11.700 5.317 3.813 1.00 94.75 79 ALA A O 1
ATOM 644 N N . LYS A 1 80 ? -10.253 6.931 3.237 1.00 93.62 80 LYS A N 1
ATOM 645 C CA . LYS A 1 80 ? -10.611 7.863 4.326 1.00 93.62 80 LYS A CA 1
ATOM 646 C C . LYS A 1 80 ? -12.084 8.289 4.309 1.00 93.62 80 LYS A C 1
ATOM 648 O O . LYS A 1 80 ? -12.634 8.615 5.359 1.00 93.62 80 LYS A O 1
ATOM 653 N N . LYS A 1 81 ? -12.711 8.348 3.129 1.00 93.50 81 LYS A N 1
ATOM 654 C CA . LYS A 1 81 ? -14.121 8.747 2.969 1.00 93.50 81 LYS A CA 1
ATOM 655 C C . LYS A 1 81 ? -15.077 7.584 3.219 1.00 93.50 81 LYS A C 1
ATOM 657 O O . LYS A 1 81 ? -16.153 7.822 3.763 1.00 93.50 81 LYS A O 1
ATOM 662 N N . VAL A 1 82 ? -14.701 6.376 2.798 1.00 95.62 82 VAL A N 1
ATOM 663 C CA . VAL A 1 82 ? -15.498 5.151 2.978 1.00 95.62 82 VAL A CA 1
ATOM 664 C C . VAL A 1 82 ? -15.417 4.674 4.428 1.00 95.62 82 VAL A C 1
ATOM 666 O O . VAL A 1 82 ? -16.443 4.522 5.086 1.00 95.62 82 VAL A O 1
ATOM 669 N N . TRP A 1 83 ? -14.204 4.536 4.963 1.00 95.81 83 TRP A N 1
ATOM 670 C CA . TRP A 1 83 ? -13.951 4.042 6.313 1.00 95.81 83 TRP A CA 1
ATOM 671 C C . TRP A 1 83 ? -13.414 5.170 7.195 1.00 95.81 83 TRP A C 1
ATOM 673 O O . TRP A 1 83 ? -12.229 5.518 7.168 1.00 95.81 83 TRP A O 1
ATOM 683 N N . ARG A 1 84 ? -14.313 5.780 7.971 1.00 92.56 84 ARG A N 1
ATOM 684 C CA . ARG A 1 84 ? -13.995 6.959 8.795 1.00 92.56 84 ARG A CA 1
ATOM 685 C C . ARG A 1 84 ? -12.982 6.640 9.888 1.00 92.56 84 ARG A C 1
ATOM 687 O O . ARG A 1 84 ? -11.997 7.371 10.040 1.00 92.56 84 ARG A O 1
ATOM 694 N N . ASP A 1 85 ? -13.201 5.535 10.594 1.00 95.38 85 ASP A N 1
ATOM 695 C CA . ASP A 1 85 ? -12.310 5.100 11.659 1.00 95.38 85 ASP A CA 1
ATOM 696 C C . ASP A 1 85 ? -11.012 4.543 11.070 1.00 95.38 85 ASP A C 1
ATOM 698 O O . ASP A 1 85 ? -10.975 3.935 9.998 1.00 95.38 85 ASP A O 1
ATOM 702 N N . LYS A 1 86 ? -9.898 4.835 11.742 1.00 96.56 86 LYS A N 1
ATOM 703 C CA . LYS A 1 86 ? -8.557 4.541 11.216 1.00 96.56 86 LYS A CA 1
ATOM 704 C C . LYS A 1 86 ? -8.144 3.087 11.437 1.00 96.56 86 LYS A C 1
ATOM 706 O O . LYS A 1 86 ? -7.224 2.625 10.777 1.00 96.56 86 LYS A O 1
ATOM 711 N N . ASN A 1 87 ? -8.810 2.404 12.362 1.00 97.75 87 ASN A N 1
ATOM 712 C CA . ASN A 1 87 ? -8.572 1.015 12.738 1.00 97.75 87 ASN A CA 1
ATOM 713 C C . ASN A 1 87 ? -9.434 0.015 11.948 1.00 97.75 87 ASN A C 1
ATOM 715 O O . ASN A 1 87 ? -9.306 -1.176 12.193 1.00 97.75 87 ASN A O 1
ATOM 719 N N . ILE A 1 88 ? -10.287 0.463 11.014 1.00 97.94 88 ILE A N 1
ATOM 720 C CA . ILE A 1 88 ? -11.093 -0.453 10.195 1.00 97.94 88 ILE A CA 1
ATOM 721 C C . ILE A 1 88 ? -10.165 -1.382 9.386 1.00 97.94 88 ILE A C 1
ATOM 723 O O . ILE A 1 88 ? -9.326 -0.859 8.642 1.00 97.94 88 ILE A O 1
ATOM 727 N N . PRO A 1 89 ? -10.317 -2.721 9.474 1.00 98.12 89 PRO A N 1
ATOM 728 C CA . PRO A 1 89 ? -9.462 -3.679 8.765 1.00 98.12 89 PRO A CA 1
ATOM 729 C C . PRO A 1 89 ? -9.350 -3.410 7.261 1.00 98.12 89 PRO A C 1
ATOM 731 O O . PRO A 1 89 ? -8.245 -3.305 6.733 1.00 98.12 89 PRO A O 1
ATOM 734 N N . ASP A 1 90 ? -10.477 -3.166 6.594 1.00 97.81 90 ASP A N 1
ATOM 735 C CA . ASP A 1 90 ? -10.521 -2.854 5.161 1.00 97.81 90 ASP A CA 1
ATOM 736 C C . ASP A 1 90 ? -9.758 -1.578 4.793 1.00 97.81 90 ASP A C 1
ATOM 738 O O . ASP A 1 90 ? -9.139 -1.479 3.737 1.00 97.81 90 ASP A O 1
ATOM 742 N N . ARG A 1 91 ? -9.757 -0.578 5.678 1.00 97.56 91 ARG A N 1
ATOM 743 C CA . ARG A 1 91 ? -8.947 0.622 5.466 1.00 97.56 91 ARG A CA 1
ATOM 744 C C . ARG A 1 91 ? -7.468 0.318 5.636 1.00 97.56 91 ARG A C 1
ATOM 746 O O . ARG A 1 91 ? -6.647 0.871 4.907 1.00 97.56 91 ARG A O 1
ATOM 753 N N . LEU A 1 92 ? -7.125 -0.510 6.619 1.00 98.25 92 LEU A N 1
ATOM 754 C CA . LEU A 1 92 ? -5.750 -0.906 6.900 1.00 98.25 92 LEU A CA 1
ATOM 755 C C . LEU A 1 92 ? -5.168 -1.784 5.792 1.00 98.25 92 LEU A C 1
ATOM 757 O O . LEU A 1 92 ? -3.981 -1.643 5.503 1.00 98.25 92 LEU A O 1
ATOM 761 N N . SER A 1 93 ? -5.973 -2.612 5.123 1.00 98.12 93 SER A N 1
ATOM 762 C CA . SER A 1 93 ? -5.517 -3.455 4.009 1.00 98.12 93 SER A CA 1
ATOM 763 C C . SER A 1 93 ? -4.927 -2.630 2.857 1.00 98.12 93 SER A C 1
ATOM 765 O O . SER A 1 93 ? -3.871 -2.985 2.336 1.00 98.12 93 SER A O 1
ATOM 767 N N . VAL A 1 94 ? -5.497 -1.456 2.552 1.00 98.12 94 VAL A N 1
ATOM 768 C CA . VAL A 1 94 ? -4.939 -0.504 1.571 1.00 98.12 94 VAL A CA 1
ATOM 769 C C . VAL A 1 94 ? -3.507 -0.100 1.941 1.00 98.12 94 VAL A C 1
ATOM 771 O O . VAL A 1 94 ? -2.629 -0.032 1.081 1.00 98.12 94 VAL A O 1
ATOM 774 N N . TYR A 1 95 ? -3.242 0.135 3.227 1.00 98.25 95 TYR A N 1
ATOM 775 C CA . TYR A 1 95 ? -1.908 0.494 3.714 1.00 98.25 95 TYR A CA 1
ATOM 776 C C . TYR A 1 95 ? -0.974 -0.714 3.834 1.00 98.25 95 TYR A C 1
ATOM 778 O O . TYR A 1 95 ? 0.228 -0.559 3.632 1.00 98.25 95 TYR A O 1
ATOM 786 N N . VAL A 1 96 ? -1.498 -1.918 4.092 1.00 98.69 96 VAL A N 1
ATOM 787 C CA . VAL A 1 96 ? -0.727 -3.170 3.987 1.00 98.69 96 VAL A CA 1
ATOM 788 C C . VAL A 1 96 ? -0.232 -3.349 2.552 1.00 98.69 96 VAL A C 1
ATOM 790 O O . VAL A 1 96 ? 0.960 -3.579 2.341 1.00 98.69 96 VAL A O 1
ATOM 793 N N . TYR A 1 97 ? -1.110 -3.196 1.559 1.00 98.69 97 TYR A N 1
ATOM 794 C CA . TYR A 1 97 ? -0.734 -3.253 0.148 1.00 98.69 97 TYR A CA 1
ATOM 795 C C . TYR A 1 97 ? 0.290 -2.184 -0.209 1.00 98.69 97 TYR A C 1
ATOM 797 O O . TYR A 1 97 ? 1.298 -2.496 -0.848 1.00 98.69 97 TYR A O 1
ATOM 805 N N . PHE A 1 98 ? 0.093 -0.951 0.262 1.00 98.56 98 PHE A N 1
ATOM 806 C CA . PHE A 1 98 ? 1.047 0.114 -0.009 1.00 98.56 98 PHE A CA 1
ATOM 807 C C . PHE A 1 98 ? 2.425 -0.185 0.587 1.00 98.56 98 PHE A C 1
ATOM 809 O O . PHE A 1 98 ? 3.419 -0.098 -0.125 1.00 98.56 98 PHE A O 1
ATOM 816 N N . ALA A 1 99 ? 2.494 -0.646 1.838 1.00 98.56 99 ALA A N 1
ATOM 817 C CA . ALA A 1 99 ? 3.751 -1.030 2.476 1.00 98.56 99 ALA A CA 1
ATOM 818 C C . ALA A 1 99 ? 4.472 -2.150 1.702 1.00 98.56 99 ALA A C 1
ATOM 820 O O . ALA A 1 99 ? 5.686 -2.081 1.488 1.00 98.56 99 ALA A O 1
ATOM 821 N N . LYS A 1 100 ? 3.733 -3.163 1.224 1.00 98.62 100 LYS A N 1
ATOM 822 C CA . LYS A 1 100 ? 4.289 -4.238 0.377 1.00 98.62 100 LYS A CA 1
ATOM 823 C C . LYS A 1 100 ? 4.843 -3.699 -0.943 1.00 98.62 100 LYS A C 1
ATOM 825 O O . LYS A 1 100 ? 5.866 -4.197 -1.422 1.00 98.62 100 LYS A O 1
ATOM 830 N N . LEU A 1 101 ? 4.201 -2.690 -1.527 1.00 98.44 101 LEU A N 1
ATOM 831 C CA . LEU A 1 101 ? 4.688 -2.033 -2.738 1.00 98.44 101 LEU A CA 1
ATOM 832 C C . LEU A 1 101 ? 5.901 -1.147 -2.459 1.00 98.44 101 LEU A C 1
ATOM 834 O O . LEU A 1 101 ? 6.861 -1.253 -3.211 1.00 98.44 101 LEU A O 1
ATOM 838 N N . CYS A 1 102 ? 5.934 -0.381 -1.363 1.00 97.94 102 CYS A N 1
ATOM 839 C CA . CYS A 1 102 ? 7.137 0.347 -0.939 1.00 97.94 102 CYS A CA 1
ATOM 840 C C . CYS A 1 102 ? 8.342 -0.599 -0.852 1.00 97.94 102 CYS A C 1
ATOM 842 O O . CYS A 1 102 ? 9.412 -0.288 -1.362 1.00 97.94 102 CYS A O 1
ATOM 844 N N . LYS A 1 103 ? 8.149 -1.797 -0.284 1.00 97.12 103 LYS A N 1
ATOM 845 C CA . LYS A 1 103 ? 9.189 -2.832 -0.250 1.00 97.12 103 LYS A CA 1
ATOM 846 C C . LYS A 1 103 ? 9.538 -3.382 -1.639 1.00 97.12 103 LYS A C 1
ATOM 848 O O . LYS A 1 103 ? 10.704 -3.586 -1.944 1.00 97.12 103 LYS A O 1
ATOM 853 N N . SER A 1 104 ? 8.547 -3.627 -2.494 1.00 97.31 104 SER A N 1
ATOM 854 C CA . SER A 1 104 ? 8.784 -4.118 -3.866 1.00 97.31 104 SER A CA 1
ATOM 855 C C . SER A 1 104 ? 9.496 -3.085 -4.750 1.00 97.31 104 SER A C 1
ATOM 857 O O . SER A 1 104 ? 10.145 -3.441 -5.734 1.00 97.31 104 SER A O 1
ATOM 859 N N . TYR A 1 105 ? 9.366 -1.805 -4.402 1.00 97.12 105 TYR A N 1
ATOM 860 C CA . TYR A 1 105 ? 9.969 -0.675 -5.093 1.00 97.12 105 TYR A CA 1
ATOM 861 C C . TYR A 1 105 ? 11.075 0.012 -4.273 1.00 97.12 105 TYR A C 1
ATOM 863 O O . TYR A 1 105 ? 11.291 1.212 -4.406 1.00 97.12 105 TYR A O 1
ATOM 871 N N . LEU A 1 106 ? 11.792 -0.748 -3.438 1.00 95.94 106 LEU A N 1
ATOM 872 C CA . LEU A 1 106 ? 12.664 -0.222 -2.381 1.00 95.94 106 LEU A CA 1
ATOM 873 C C . LEU A 1 106 ? 13.661 0.863 -2.820 1.00 95.94 106 LEU A C 1
ATOM 875 O O . LEU A 1 106 ? 13.797 1.881 -2.146 1.00 95.94 106 LEU A O 1
ATOM 879 N N . ASP A 1 107 ? 14.339 0.657 -3.947 1.00 93.31 107 ASP A N 1
ATOM 880 C CA . ASP A 1 107 ? 15.353 1.565 -4.499 1.00 93.31 107 ASP A CA 1
ATOM 881 C C . ASP A 1 107 ? 14.791 2.905 -5.005 1.00 93.31 107 ASP A C 1
ATOM 883 O O . ASP A 1 107 ? 15.523 3.890 -5.017 1.00 93.31 107 ASP A O 1
ATOM 887 N N . VAL A 1 108 ? 13.502 2.980 -5.359 1.00 95.69 108 VAL A N 1
ATOM 888 C CA . VAL A 1 108 ? 12.856 4.229 -5.828 1.00 95.69 108 VAL A CA 1
ATOM 889 C C . VAL A 1 108 ? 11.802 4.768 -4.860 1.00 95.69 108 VAL A C 1
ATOM 891 O O . VAL A 1 108 ? 11.343 5.902 -5.012 1.00 95.69 108 VAL A O 1
ATOM 894 N N . ALA A 1 109 ? 11.407 3.981 -3.856 1.00 96.19 109 ALA A N 1
ATOM 895 C CA . ALA A 1 109 ? 10.425 4.384 -2.865 1.00 96.19 109 ALA A CA 1
ATOM 896 C C . ALA A 1 109 ? 10.949 5.551 -2.013 1.00 96.19 109 ALA A C 1
ATOM 898 O O . ALA A 1 109 ? 12.039 5.511 -1.429 1.00 96.19 109 ALA A O 1
ATOM 899 N N . ASP A 1 110 ? 10.161 6.619 -1.920 1.00 94.19 110 ASP A N 1
ATOM 900 C CA . ASP A 1 110 ? 10.521 7.797 -1.135 1.00 94.19 110 ASP A CA 1
ATOM 901 C C . ASP A 1 110 ? 10.153 7.649 0.342 1.00 94.19 110 ASP A C 1
ATOM 903 O O . ASP A 1 110 ? 9.274 6.884 0.739 1.00 94.19 110 ASP A O 1
ATOM 907 N N . GLU A 1 111 ? 10.856 8.420 1.166 1.00 94.25 111 GLU A N 1
ATOM 908 C CA . GLU A 1 111 ? 10.686 8.443 2.617 1.00 94.25 111 GLU A CA 1
ATOM 909 C C . GLU A 1 111 ? 9.263 8.840 3.049 1.00 94.25 111 GLU A C 1
ATOM 911 O O . GLU A 1 111 ? 8.762 8.379 4.074 1.00 94.25 111 GLU A O 1
ATOM 916 N N . GLU A 1 112 ? 8.581 9.677 2.264 1.00 95.50 112 GLU A N 1
ATOM 917 C CA . GLU A 1 112 ? 7.204 10.091 2.544 1.00 95.50 112 GLU A CA 1
ATOM 918 C C . GLU A 1 112 ? 6.234 8.903 2.479 1.00 95.50 112 GLU A C 1
ATOM 920 O O . GLU A 1 112 ? 5.362 8.765 3.341 1.00 95.50 112 GLU A O 1
ATOM 925 N N . SER A 1 113 ? 6.427 7.998 1.520 1.00 96.31 113 SER A N 1
ATOM 926 C CA . SER A 1 113 ? 5.609 6.794 1.361 1.00 96.31 113 SER A CA 1
ATOM 927 C C . SER A 1 113 ? 5.769 5.825 2.540 1.00 96.31 113 SER A C 1
ATOM 929 O O . SER A 1 113 ? 4.774 5.282 3.037 1.00 96.31 113 SER A O 1
ATOM 931 N N . PHE A 1 114 ? 6.993 5.661 3.059 1.00 96.25 114 PHE A N 1
ATOM 932 C CA . PHE A 1 114 ? 7.242 4.883 4.281 1.00 96.25 114 PHE A CA 1
ATOM 933 C C . PHE A 1 114 ? 6.565 5.526 5.500 1.00 96.25 114 PHE A C 1
ATOM 935 O O . PHE A 1 114 ? 5.786 4.871 6.203 1.00 96.25 114 PHE A O 1
ATOM 942 N N . LYS A 1 115 ? 6.770 6.835 5.693 1.00 96.62 115 LYS A N 1
ATOM 943 C CA . LYS A 1 115 ? 6.164 7.614 6.787 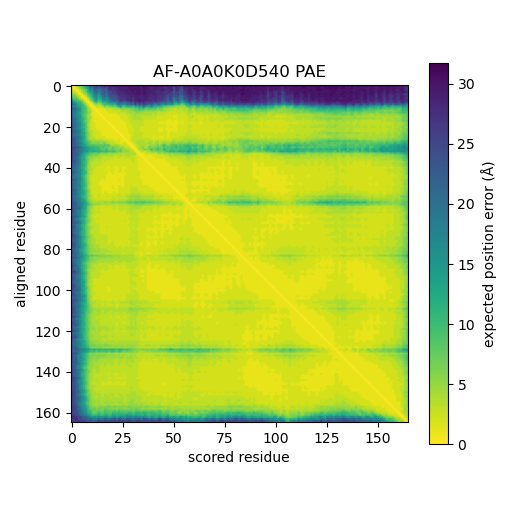1.00 96.62 115 LYS A CA 1
ATOM 944 C C . LYS A 1 115 ? 4.644 7.593 6.763 1.00 96.62 115 LYS A C 1
ATOM 946 O O . LYS A 1 115 ? 4.021 7.571 7.827 1.00 96.62 115 LYS A O 1
ATOM 951 N N . MET A 1 116 ? 4.030 7.593 5.583 1.00 96.31 116 MET A N 1
ATOM 952 C CA . MET A 1 116 ? 2.580 7.485 5.450 1.00 96.31 116 MET A CA 1
ATOM 953 C C . MET A 1 116 ? 2.070 6.156 6.016 1.00 96.31 116 MET A C 1
ATOM 955 O O . MET A 1 116 ? 1.126 6.154 6.810 1.00 96.31 116 MET A O 1
ATOM 959 N N . CYS A 1 117 ? 2.709 5.039 5.657 1.00 97.56 117 CYS A N 1
ATOM 960 C CA . CYS A 1 117 ? 2.339 3.715 6.156 1.00 97.56 117 CYS A CA 1
ATOM 961 C C . CYS A 1 117 ? 2.521 3.615 7.681 1.00 97.56 117 CYS A C 1
ATOM 963 O O . CYS A 1 117 ? 1.605 3.187 8.389 1.00 97.56 117 CYS A O 1
ATOM 965 N N . GLU A 1 118 ? 3.658 4.081 8.205 1.00 97.12 118 GLU A N 1
ATOM 966 C CA . GLU A 1 118 ? 3.921 4.108 9.651 1.00 97.12 118 GLU A CA 1
ATOM 967 C C . GLU A 1 118 ? 2.917 4.959 10.423 1.00 97.12 118 GLU A C 1
ATOM 969 O O . GLU A 1 118 ? 2.381 4.522 11.447 1.00 97.12 118 GLU A O 1
ATOM 974 N N . SER A 1 119 ? 2.647 6.170 9.933 1.00 97.31 119 SER A N 1
ATOM 975 C CA . SER A 1 119 ? 1.727 7.102 10.585 1.00 97.31 119 SER A CA 1
ATOM 976 C C . SER A 1 119 ? 0.340 6.487 10.688 1.00 97.31 119 SER A C 1
ATOM 978 O O . SER A 1 119 ? -0.268 6.512 11.755 1.00 97.31 119 SER A O 1
ATOM 980 N N . MET A 1 120 ? -0.131 5.842 9.622 1.00 96.50 120 MET A N 1
ATOM 981 C CA . MET A 1 120 ? -1.435 5.190 9.617 1.00 96.50 120 MET A CA 1
ATOM 982 C C . MET A 1 120 ? -1.510 4.007 10.583 1.00 96.50 120 MET A C 1
ATOM 984 O O . MET A 1 120 ? -2.478 3.910 11.337 1.00 96.50 120 MET A O 1
ATOM 988 N N . ALA A 1 121 ? -0.480 3.160 10.645 1.00 97.81 121 ALA A N 1
ATOM 989 C CA . ALA A 1 121 ? -0.421 2.070 11.620 1.00 97.81 121 ALA A CA 1
ATOM 990 C C . ALA A 1 121 ? -0.369 2.588 13.070 1.00 97.81 121 ALA A C 1
ATOM 992 O O . ALA A 1 121 ? -1.008 2.027 13.966 1.00 97.81 121 ALA A O 1
ATOM 993 N N . LYS A 1 122 ? 0.364 3.681 13.320 1.00 98.25 122 LYS A N 1
ATOM 994 C CA . LYS A 1 122 ? 0.448 4.333 14.635 1.00 98.25 122 LYS A CA 1
ATOM 995 C C . LYS A 1 122 ? -0.888 4.945 15.046 1.00 98.25 122 LYS A C 1
ATOM 997 O O . LYS A 1 122 ? -1.327 4.746 16.177 1.00 98.25 122 LYS A O 1
ATOM 1002 N N . GLU A 1 123 ? -1.540 5.662 14.139 1.00 97.62 123 GLU A N 1
ATOM 1003 C CA . GLU A 1 123 ? -2.844 6.275 14.378 1.00 97.62 123 GLU A CA 1
ATOM 1004 C C . GLU A 1 123 ? -3.930 5.222 14.616 1.00 97.62 123 GLU A C 1
ATOM 1006 O O . GLU A 1 123 ? -4.717 5.367 15.546 1.00 97.62 123 GLU A O 1
ATOM 1011 N N . ALA A 1 124 ? -3.953 4.142 13.834 1.00 97.56 124 ALA A N 1
ATOM 1012 C CA . ALA A 1 124 ? -4.884 3.034 14.029 1.00 97.56 124 ALA A CA 1
ATOM 1013 C C . ALA A 1 124 ? -4.674 2.336 15.379 1.00 97.56 124 ALA A C 1
ATOM 1015 O O . ALA A 1 124 ? -5.634 2.095 16.109 1.00 97.56 124 ALA A O 1
ATOM 1016 N N . LYS A 1 125 ? -3.413 2.099 15.768 1.00 97.75 125 LYS A N 1
ATOM 1017 C CA . LYS A 1 125 ? -3.083 1.576 17.101 1.00 97.75 125 LYS A CA 1
ATOM 1018 C C . LYS A 1 125 ? -3.555 2.512 18.214 1.00 97.75 125 LYS A C 1
ATOM 1020 O O . LYS A 1 125 ? -4.018 2.031 19.242 1.00 97.75 125 LYS A O 1
ATOM 1025 N N . PHE A 1 126 ? -3.432 3.825 18.019 1.00 97.44 126 PHE A N 1
ATOM 1026 C CA . PHE A 1 126 ? -3.881 4.821 18.992 1.00 97.44 126 PHE A CA 1
ATOM 1027 C C . PHE A 1 126 ? -5.406 4.841 19.151 1.00 97.44 126 PHE A C 1
ATOM 1029 O O . PHE A 1 126 ? -5.887 4.986 20.271 1.00 97.44 126 PHE A O 1
ATOM 1036 N N . VAL A 1 127 ? -6.164 4.655 18.063 1.00 97.19 127 VAL A N 1
ATOM 1037 C CA . VAL A 1 127 ? -7.631 4.498 18.129 1.00 97.19 127 VAL A CA 1
ATOM 1038 C C . VAL A 1 127 ? -8.020 3.295 19.003 1.00 97.19 127 VAL A C 1
ATOM 1040 O O . VAL A 1 127 ? -9.024 3.351 19.711 1.00 97.19 127 VAL A O 1
ATOM 1043 N N . GLY A 1 128 ? -7.207 2.234 19.009 1.00 97.31 128 GLY A N 1
ATOM 1044 C CA . GLY A 1 128 ? -7.471 1.029 19.794 1.00 97.31 128 GLY A CA 1
ATOM 1045 C C . GLY A 1 128 ? -8.656 0.238 19.238 1.00 97.31 128 GLY A C 1
ATOM 1046 O O . GLY A 1 128 ? -8.985 0.359 18.060 1.00 97.31 128 GLY A O 1
ATOM 1047 N N . LYS A 1 129 ? -9.310 -0.575 20.078 1.00 97.38 129 LYS A N 1
ATOM 1048 C CA . LYS A 1 129 ? -10.451 -1.407 19.658 1.00 97.38 129 LYS A CA 1
ATOM 1049 C C . LYS A 1 129 ? -11.653 -0.575 19.191 1.00 97.38 129 LYS A C 1
ATOM 1051 O O . LYS A 1 129 ? -12.253 -0.880 18.167 1.00 97.38 129 LYS A O 1
ATOM 1056 N N . GLY A 1 130 ? -11.973 0.508 19.900 1.00 93.62 130 GLY A N 1
ATOM 1057 C CA . GLY A 1 130 ? -13.082 1.393 19.539 1.00 93.62 130 GLY A CA 1
ATOM 1058 C C . GLY A 1 130 ? -14.415 0.646 19.415 1.00 93.62 130 GLY A C 1
ATOM 1059 O O . GLY A 1 130 ? -14.854 -0.003 20.362 1.00 93.62 130 GLY A O 1
ATOM 1060 N N . THR A 1 131 ? -15.043 0.765 18.246 1.00 92.75 131 THR A N 1
ATOM 1061 C CA . THR A 1 131 ? -16.339 0.167 17.876 1.00 92.75 131 THR A CA 1
ATOM 1062 C C . THR A 1 131 ? -16.227 -1.215 17.232 1.00 92.75 131 THR A C 1
ATOM 1064 O O . THR A 1 131 ? -17.256 -1.809 16.921 1.00 92.75 131 THR A O 1
ATOM 1067 N N . LEU A 1 132 ? -15.008 -1.719 17.019 1.00 97.50 132 LEU A N 1
ATOM 1068 C CA . LEU A 1 132 ? -14.779 -3.016 16.389 1.00 97.50 132 LEU A CA 1
ATOM 1069 C C . LEU A 1 132 ? -15.199 -4.159 17.313 1.00 97.50 132 LEU A C 1
ATOM 1071 O O . LEU A 1 132 ? -14.992 -4.102 18.533 1.00 97.50 132 LEU A O 1
ATOM 1075 N N . ASP A 1 133 ? -15.725 -5.226 16.721 1.00 98.06 133 ASP A N 1
ATOM 1076 C CA . ASP A 1 133 ? -15.863 -6.503 17.418 1.00 98.06 133 ASP A CA 1
ATOM 1077 C C . ASP A 1 133 ? -14.492 -7.186 17.630 1.00 98.06 133 ASP A C 1
ATOM 1079 O O . ASP A 1 133 ? -13.437 -6.647 17.281 1.00 98.06 133 ASP A O 1
ATOM 1083 N N . ASP A 1 134 ? -14.481 -8.338 18.304 1.00 98.25 134 ASP A N 1
ATOM 1084 C CA . ASP A 1 134 ? -13.234 -9.039 18.635 1.00 98.25 134 ASP A CA 1
ATOM 1085 C C . ASP A 1 134 ? -12.489 -9.564 17.399 1.00 98.25 134 ASP A C 1
ATOM 1087 O O . ASP A 1 134 ? -11.256 -9.500 17.365 1.00 98.25 134 ASP A O 1
ATOM 1091 N N . ASP A 1 135 ? -13.214 -10.031 16.382 1.00 98.38 135 ASP A N 1
ATOM 1092 C CA . ASP A 1 135 ? -12.623 -10.577 15.161 1.00 98.38 135 ASP A CA 1
ATOM 1093 C C . ASP A 1 135 ? -12.046 -9.448 14.302 1.00 98.38 135 ASP A C 1
ATOM 1095 O O . ASP A 1 135 ? -10.867 -9.476 13.939 1.00 98.38 135 ASP A O 1
ATOM 1099 N N . GLN A 1 136 ? -12.815 -8.378 14.100 1.00 98.19 136 GLN A N 1
ATOM 1100 C CA . GLN A 1 136 ? -12.356 -7.169 13.421 1.00 98.19 136 GLN A CA 1
ATOM 1101 C C . GLN A 1 136 ? -11.165 -6.530 14.136 1.00 98.19 136 GLN A C 1
ATOM 1103 O O . GLN A 1 136 ? -10.224 -6.057 13.497 1.00 98.19 136 GLN A O 1
ATOM 1108 N N . TRP A 1 137 ? -11.166 -6.507 15.470 1.00 98.44 137 TRP A N 1
ATOM 1109 C CA . TRP A 1 137 ? -10.042 -5.958 16.223 1.00 98.44 137 TRP A CA 1
ATOM 1110 C C . TRP A 1 137 ? -8.774 -6.796 16.062 1.00 98.44 137 TRP A C 1
ATOM 1112 O O . TRP A 1 137 ? -7.676 -6.246 15.924 1.00 98.44 137 TRP A O 1
ATOM 1122 N N . LYS A 1 138 ? -8.915 -8.122 16.043 1.00 98.62 138 LYS A N 1
ATOM 1123 C CA . LYS A 1 138 ? -7.808 -9.041 15.779 1.00 98.62 138 LYS A CA 1
ATOM 1124 C C . LYS A 1 138 ? -7.233 -8.826 14.378 1.00 98.62 138 LYS A C 1
ATOM 1126 O O . LYS A 1 138 ? -6.012 -8.742 14.239 1.00 98.62 138 LYS A O 1
ATOM 1131 N N . GLU A 1 139 ? -8.085 -8.686 13.366 1.00 98.56 139 GLU A N 1
ATOM 1132 C CA . GLU A 1 139 ? -7.668 -8.371 11.994 1.00 98.56 139 GLU A CA 1
ATOM 1133 C C . GLU A 1 139 ? -6.964 -7.013 11.901 1.00 98.56 139 GLU A C 1
ATOM 1135 O O . GLU A 1 139 ? -5.895 -6.906 11.296 1.00 98.56 139 GLU A O 1
ATOM 1140 N N . ALA A 1 140 ? -7.500 -5.983 12.561 1.00 98.56 140 ALA A N 1
ATOM 1141 C CA . ALA A 1 140 ? -6.885 -4.661 12.606 1.00 98.56 140 ALA A CA 1
ATOM 1142 C C . ALA A 1 140 ? -5.488 -4.710 13.243 1.00 98.56 140 ALA A C 1
ATOM 1144 O O . ALA A 1 140 ? -4.538 -4.135 12.711 1.00 98.56 140 ALA A O 1
ATOM 1145 N N . CYS A 1 141 ? -5.343 -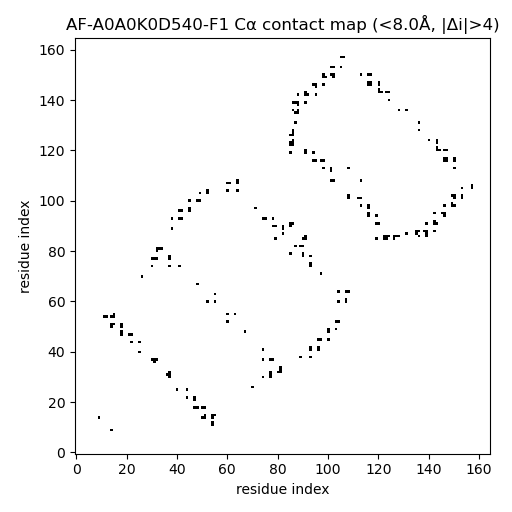5.428 14.361 1.00 98.69 141 CYS A N 1
ATOM 1146 C CA . CYS A 1 141 ? -4.057 -5.632 15.026 1.00 98.69 14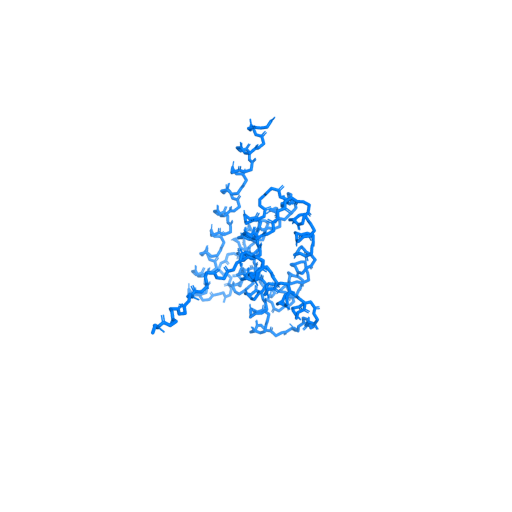1 CYS A CA 1
ATOM 1147 C C . CYS A 1 141 ? -3.055 -6.351 14.115 1.00 98.69 141 CYS A C 1
ATOM 1149 O O . CYS A 1 141 ? -1.916 -5.899 13.992 1.00 98.69 141 CYS A O 1
ATOM 1151 N N . TYR A 1 142 ? -3.490 -7.411 13.430 1.00 98.69 142 TYR A N 1
ATOM 1152 C CA . TYR A 1 142 ? -2.664 -8.121 12.456 1.00 98.69 142 TYR A CA 1
ATOM 1153 C C . TYR A 1 142 ? -2.178 -7.185 11.340 1.00 98.69 142 TYR A C 1
ATOM 1155 O O . TYR A 1 142 ? -0.979 -7.117 11.070 1.00 98.69 142 TYR A O 1
ATOM 1163 N N . ALA A 1 143 ? -3.078 -6.404 10.739 1.00 98.69 143 ALA A N 1
ATOM 1164 C CA . ALA A 1 143 ? -2.728 -5.465 9.675 1.00 98.69 143 ALA A CA 1
ATOM 1165 C C . ALA A 1 143 ? -1.761 -4.366 10.156 1.00 98.69 143 ALA A C 1
ATOM 1167 O O . ALA A 1 143 ? -0.788 -4.051 9.470 1.00 98.69 143 ALA A O 1
ATOM 1168 N N . ILE A 1 144 ? -1.983 -3.810 11.353 1.00 98.75 144 ILE A N 1
ATOM 1169 C CA . ILE A 1 144 ? -1.099 -2.812 11.977 1.00 98.75 144 ILE A CA 1
ATOM 1170 C C . ILE A 1 144 ? 0.315 -3.368 12.163 1.00 98.75 144 ILE A C 1
ATOM 1172 O O . ILE A 1 144 ? 1.297 -2.675 11.875 1.00 98.75 144 ILE A O 1
ATOM 1176 N N . ASP A 1 145 ? 0.432 -4.586 12.682 1.00 98.62 145 ASP A N 1
ATOM 1177 C CA . ASP A 1 145 ? 1.729 -5.199 12.949 1.00 98.62 145 ASP A CA 1
ATOM 1178 C C . ASP A 1 145 ? 2.424 -5.637 11.657 1.00 98.62 145 ASP A C 1
ATOM 1180 O O . ASP A 1 145 ? 3.642 -5.481 11.537 1.00 98.62 145 ASP A O 1
ATOM 1184 N N . GLU A 1 146 ? 1.667 -6.077 10.648 1.00 98.62 146 GLU A N 1
ATOM 1185 C CA . GLU A 1 146 ? 2.208 -6.373 9.322 1.00 98.62 146 GLU A CA 1
ATOM 1186 C C . GLU A 1 146 ? 2.771 -5.118 8.643 1.00 98.62 146 GLU A C 1
ATOM 1188 O O . GLU A 1 146 ? 3.901 -5.164 8.150 1.00 98.62 146 GLU A O 1
ATOM 1193 N N . ILE A 1 147 ? 2.065 -3.979 8.689 1.00 98.62 147 ILE A N 1
ATOM 1194 C CA . ILE A 1 147 ? 2.582 -2.703 8.161 1.00 98.62 147 ILE A CA 1
ATOM 1195 C C . ILE A 1 147 ? 3.917 -2.358 8.826 1.00 98.62 147 ILE A C 1
ATOM 1197 O O . ILE A 1 147 ? 4.909 -2.134 8.133 1.00 98.62 147 ILE A O 1
ATOM 1201 N N . LYS A 1 148 ? 3.979 -2.359 10.164 1.00 98.38 148 LYS A N 1
ATOM 1202 C CA . LYS A 1 148 ? 5.215 -2.021 10.893 1.00 98.38 148 LYS A CA 1
ATOM 1203 C C . LYS A 1 148 ? 6.364 -2.953 10.543 1.00 98.38 148 LYS A C 1
ATOM 1205 O O . LYS A 1 148 ? 7.480 -2.489 10.333 1.00 98.38 148 LYS A O 1
ATOM 1210 N N . LYS A 1 149 ? 6.093 -4.259 10.475 1.00 98.44 149 LYS A N 1
ATOM 1211 C CA . LYS A 1 149 ? 7.097 -5.265 10.125 1.00 98.44 149 LYS A CA 1
ATOM 1212 C C . LYS A 1 149 ? 7.649 -5.025 8.722 1.00 98.44 149 LYS A C 1
ATOM 1214 O O . LYS A 1 149 ? 8.860 -5.073 8.533 1.00 98.44 149 LYS A O 1
ATOM 1219 N N . ILE A 1 150 ? 6.783 -4.778 7.740 1.00 98.31 150 ILE A N 1
ATOM 1220 C CA . ILE A 1 150 ? 7.210 -4.554 6.355 1.00 98.31 150 ILE A CA 1
ATOM 1221 C C . ILE A 1 150 ? 8.057 -3.289 6.250 1.00 98.31 150 ILE A C 1
ATOM 1223 O O . ILE A 1 150 ? 9.124 -3.344 5.643 1.00 98.31 150 ILE A O 1
ATOM 1227 N N . ILE A 1 151 ? 7.609 -2.184 6.851 1.00 97.38 151 ILE A N 1
ATOM 1228 C CA . ILE A 1 151 ? 8.320 -0.905 6.770 1.00 97.38 151 ILE A CA 1
ATOM 1229 C C . ILE A 1 151 ? 9.669 -0.976 7.488 1.00 97.38 151 ILE A C 1
ATOM 1231 O O . ILE A 1 151 ? 10.675 -0.616 6.887 1.00 97.38 151 ILE A O 1
ATOM 1235 N N . SER A 1 152 ? 9.717 -1.535 8.701 1.00 96.56 152 SER A N 1
ATOM 1236 C CA . SER A 1 152 ? 10.975 -1.704 9.438 1.00 96.56 152 SER A CA 1
ATOM 1237 C C . SER A 1 152 ? 11.978 -2.569 8.670 1.00 96.56 152 SER A C 1
ATOM 1239 O O . SER A 1 152 ? 13.148 -2.207 8.571 1.00 96.56 152 SER A O 1
ATOM 1241 N N . ASN A 1 153 ? 11.524 -3.674 8.066 1.00 96.81 153 ASN A N 1
ATOM 1242 C CA . ASN A 1 153 ? 12.387 -4.507 7.229 1.00 96.81 153 ASN A CA 1
ATOM 1243 C C . ASN A 1 153 ? 12.875 -3.752 5.988 1.00 96.81 153 ASN A C 1
ATOM 1245 O O . ASN A 1 153 ? 14.040 -3.859 5.631 1.00 96.81 153 ASN A O 1
ATOM 1249 N N . ALA A 1 154 ? 11.994 -3.000 5.326 1.00 95.06 154 ALA A N 1
ATOM 1250 C CA . ALA A 1 154 ? 12.346 -2.243 4.131 1.00 95.06 154 ALA A CA 1
ATOM 1251 C C . ALA A 1 154 ? 13.363 -1.134 4.441 1.00 95.06 154 ALA A C 1
ATOM 1253 O O . ALA A 1 154 ? 14.352 -1.006 3.731 1.00 95.06 154 ALA A O 1
ATOM 1254 N N . GLN A 1 155 ? 13.174 -0.373 5.520 1.00 93.25 155 GLN A N 1
ATOM 1255 C CA . GLN A 1 155 ? 14.130 0.653 5.949 1.00 93.25 155 GLN A CA 1
ATOM 1256 C C . GLN A 1 155 ? 15.504 0.050 6.241 1.00 93.25 155 GLN A C 1
ATOM 1258 O O . GLN A 1 155 ? 16.500 0.551 5.730 1.00 93.25 155 GLN A O 1
ATOM 1263 N N . HIS A 1 156 ? 15.550 -1.071 6.964 1.00 94.44 156 HIS A N 1
ATOM 1264 C CA . HIS A 1 156 ? 16.806 -1.768 7.223 1.00 94.44 156 HIS A CA 1
ATOM 1265 C C . HIS A 1 156 ? 17.478 -2.265 5.931 1.00 94.44 156 HIS A C 1
ATOM 1267 O O . HIS A 1 156 ? 18.669 -2.060 5.727 1.00 94.44 156 HIS A O 1
ATOM 1273 N N . GLU A 1 157 ? 16.717 -2.874 5.016 1.00 94.06 157 GLU A N 1
ATOM 1274 C CA . GLU A 1 157 ? 17.230 -3.299 3.705 1.00 94.06 157 GLU A CA 1
ATOM 1275 C C . GLU A 1 157 ? 17.754 -2.105 2.883 1.00 94.06 157 GLU A C 1
ATOM 1277 O O . GLU A 1 157 ? 18.762 -2.230 2.189 1.00 94.06 157 GLU A O 1
ATOM 1282 N N . ARG A 1 158 ? 17.118 -0.932 2.985 1.00 90.31 158 ARG A N 1
ATOM 1283 C CA . ARG A 1 158 ? 17.547 0.298 2.304 1.00 90.31 158 ARG A CA 1
ATOM 1284 C C . ARG A 1 158 ? 18.857 0.848 2.862 1.00 90.31 158 ARG A C 1
ATOM 1286 O O . ARG A 1 158 ? 19.696 1.289 2.082 1.00 90.31 158 ARG A O 1
ATOM 1293 N N . GLU A 1 159 ? 19.034 0.824 4.180 1.00 89.94 159 GLU A N 1
ATOM 1294 C CA . GLU A 1 159 ? 20.293 1.207 4.835 1.00 89.94 159 GLU A CA 1
ATOM 1295 C C . GLU A 1 159 ? 21.449 0.343 4.319 1.00 89.94 159 GLU A C 1
ATOM 1297 O O . GLU A 1 159 ? 22.460 0.878 3.878 1.00 89.94 159 GLU A O 1
ATOM 1302 N N . LEU A 1 160 ? 21.250 -0.977 4.237 1.00 90.06 160 LEU A N 1
ATOM 1303 C CA . LEU A 1 160 ? 22.259 -1.902 3.710 1.00 90.06 160 LEU A CA 1
ATOM 1304 C C . LEU A 1 160 ? 22.628 -1.622 2.244 1.00 90.06 160 LEU A C 1
ATOM 1306 O O . LEU A 1 160 ? 23.790 -1.770 1.869 1.00 90.06 160 LEU A O 1
ATOM 1310 N N . ILE A 1 161 ? 21.661 -1.223 1.409 1.00 85.88 161 ILE A N 1
ATOM 1311 C CA . ILE A 1 161 ? 21.913 -0.837 0.009 1.00 85.88 161 ILE A CA 1
ATOM 1312 C C . ILE A 1 161 ? 22.731 0.457 -0.057 1.00 85.88 161 ILE A C 1
ATOM 1314 O O . ILE A 1 161 ? 23.660 0.549 -0.856 1.00 85.88 161 ILE A O 1
ATOM 1318 N N . ASN A 1 162 ? 22.397 1.444 0.774 1.00 80.12 162 ASN A N 1
ATOM 1319 C CA . ASN A 1 162 ? 23.089 2.731 0.798 1.00 80.12 162 ASN A CA 1
ATOM 1320 C C . ASN A 1 162 ? 24.517 2.616 1.347 1.00 80.12 162 ASN A C 1
ATOM 1322 O O . ASN A 1 162 ? 25.402 3.277 0.824 1.00 80.12 162 ASN A O 1
ATOM 1326 N N . ASP A 1 163 ? 24.744 1.761 2.347 1.00 76.31 163 ASP A N 1
ATOM 1327 C CA . ASP A 1 163 ? 26.074 1.505 2.921 1.00 76.31 163 ASP A CA 1
ATOM 1328 C C . ASP A 1 163 ? 26.990 0.703 1.975 1.00 76.31 163 ASP A C 1
ATOM 1330 O O . ASP A 1 163 ? 28.205 0.657 2.169 1.00 76.31 163 ASP A O 1
ATOM 1334 N N . SER A 1 164 ? 26.415 0.047 0.961 1.00 68.44 164 SER A N 1
ATOM 1335 C CA . SER A 1 164 ? 27.140 -0.781 -0.013 1.00 68.44 164 SER A CA 1
ATOM 1336 C C . SER A 1 164 ? 27.575 -0.027 -1.282 1.00 68.44 164 SER A C 1
ATOM 1338 O O . SER A 1 164 ? 28.220 -0.640 -2.137 1.00 68.44 164 SER A O 1
ATOM 1340 N N . ASN A 1 165 ? 27.227 1.260 -1.417 1.00 53.22 165 ASN A N 1
ATOM 1341 C CA . ASN A 1 165 ? 27.548 2.134 -2.558 1.00 53.22 165 ASN A CA 1
ATOM 1342 C C . ASN A 1 165 ? 28.519 3.252 -2.162 1.00 53.22 165 ASN A C 1
ATOM 1344 O O . ASN A 1 165 ? 29.338 3.636 -3.028 1.00 53.22 165 ASN A O 1
#

Mean predicted aligned error: 5.29 Å

Radius of gyration: 18.11 Å; Cα contacts (8 Å, |Δi|>4): 142; chains: 1; bounding box: 46×46×56 Å

Organism: Angiostrongylus cantonensis (NCBI:txid6313)